Protein AF-A0A0A8WKE6-F1 (afdb_monomer_lite)

Radius of gyration: 23.08 Å; chains: 1; bounding box: 57×28×83 Å

pLDDT: mean 81.23, std 14.82, range [37.31, 93.8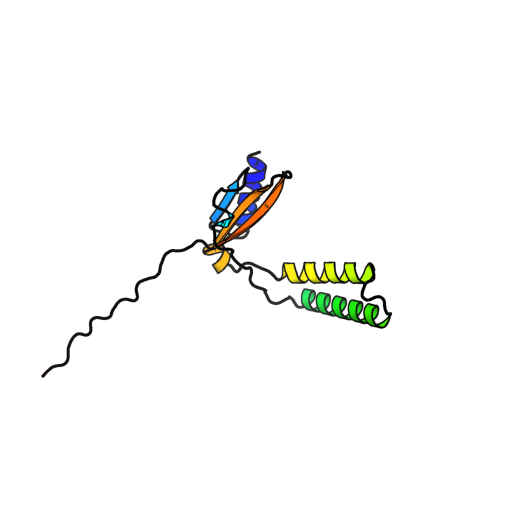1]

Sequence (134 aa):
MSAKLDSIRAAFEAEGWKIVEVAGEAPHDIYSRGYLRPQTREATDEEAAQLAALDAQMEALDAQGNADGEDAAALFAQRNAITASLEAFSEAQKADGGVCAYVGYDGDLVVRHWTVQVARSVKRARMPASMQPV

Secondary structure (DSSP, 8-state):
-HHHHHHHHHHHHHTT-SEEEEESS--TTTTTSEE-PPEEPPPPHHHHHHHHHHHHHHHHHHHTT-TTSHHHHHHHHHHHHHHHHTEE--HHHHHHEEEEEEE-TTSPEEEEEEE-------------------

Foldseek 3Di:
DPVVQVVVQVVLVVVQAPAEAEEQADDPCNVVFAADFFDQADDDPVLVVVLVVLVVVLVVCVVVVNNVPPVVVVSVVVNVVSRVVSRHHDNVLSHQKYKYWYQDPVRDIDIGIGGDPPPDPPPPPPDDPDDDDD

Structure (mmCIF, N/CA/C/O backbone):
data_AF-A0A0A8WKE6-F1
#
_entry.id   AF-A0A0A8WKE6-F1
#
loop_
_atom_site.group_PDB
_atom_site.id
_atom_site.type_symbol
_atom_site.label_atom_id
_atom_site.label_alt_id
_atom_site.label_comp_id
_atom_site.label_asym_id
_atom_site.label_entity_id
_atom_site.label_seq_id
_atom_site.pdbx_PDB_ins_code
_atom_site.Cartn_x
_atom_site.Cartn_y
_atom_site.Cartn_z
_atom_site.occupancy
_atom_site.B_iso_or_equiv
_atom_site.auth_seq_id
_atom_site.auth_comp_id
_atom_site.auth_asym_id
_atom_site.auth_atom_id
_atom_site.pdbx_PDB_model_num
ATOM 1 N N . MET A 1 1 ? 25.145 1.390 -6.304 1.00 56.41 1 MET A N 1
ATOM 2 C CA . MET A 1 1 ? 23.711 1.686 -6.521 1.00 56.41 1 MET A CA 1
ATOM 3 C C . MET A 1 1 ? 22.953 0.572 -7.262 1.00 56.41 1 MET A C 1
ATOM 5 O O . MET A 1 1 ? 21.799 0.383 -6.918 1.00 56.41 1 MET A O 1
ATOM 9 N N . SER A 1 2 ? 23.559 -0.183 -8.201 1.00 64.88 2 SER A N 1
ATOM 10 C CA . SER A 1 2 ? 22.851 -1.199 -9.024 1.00 64.88 2 SER A CA 1
ATOM 11 C C . SER A 1 2 ? 22.127 -2.281 -8.214 1.00 64.88 2 SER A C 1
ATOM 13 O O . SER A 1 2 ? 20.912 -2.371 -8.295 1.00 64.88 2 SER A O 1
ATOM 15 N N . ALA A 1 3 ? 22.827 -2.997 -7.324 1.00 80.00 3 ALA A N 1
ATOM 16 C CA . ALA A 1 3 ? 22.261 -4.157 -6.622 1.00 80.00 3 ALA A CA 1
ATOM 17 C C . ALA A 1 3 ? 20.959 -3.876 -5.843 1.00 80.00 3 ALA A C 1
ATOM 19 O O . ALA A 1 3 ? 20.094 -4.737 -5.761 1.00 80.00 3 ALA A O 1
ATOM 20 N N . LYS A 1 4 ? 20.792 -2.665 -5.289 1.00 82.12 4 LYS A N 1
ATOM 21 C CA . LYS A 1 4 ? 19.556 -2.288 -4.583 1.00 82.12 4 LYS A CA 1
ATOM 22 C C . LYS A 1 4 ? 18.389 -2.098 -5.557 1.00 82.12 4 LYS A C 1
ATOM 24 O O . LYS A 1 4 ? 17.286 -2.544 -5.265 1.00 82.12 4 LYS A O 1
ATOM 29 N N . LEU A 1 5 ? 18.637 -1.457 -6.699 1.00 84.62 5 LEU A N 1
ATOM 30 C CA . LEU A 1 5 ? 17.631 -1.260 -7.747 1.00 84.62 5 LEU A CA 1
ATOM 31 C C . LEU A 1 5 ? 17.279 -2.586 -8.433 1.00 84.62 5 LEU A C 1
ATOM 33 O O . LEU A 1 5 ? 16.109 -2.831 -8.709 1.00 84.62 5 LEU A O 1
ATOM 37 N N . ASP A 1 6 ? 18.266 -3.463 -8.626 1.00 86.38 6 ASP A N 1
ATOM 38 C CA . ASP A 1 6 ? 18.066 -4.824 -9.129 1.00 86.38 6 ASP A CA 1
ATOM 39 C C . ASP A 1 6 ? 17.197 -5.660 -8.174 1.00 86.38 6 ASP A C 1
ATOM 41 O O . ASP A 1 6 ? 16.255 -6.311 -8.619 1.00 86.38 6 ASP A O 1
ATOM 45 N N . SER A 1 7 ? 17.425 -5.583 -6.856 1.00 88.19 7 SER A N 1
ATOM 46 C CA . SER A 1 7 ? 16.553 -6.248 -5.875 1.00 88.19 7 SER A CA 1
ATOM 47 C C . SER A 1 7 ? 15.122 -5.706 -5.889 1.00 88.19 7 SER A C 1
ATOM 49 O O . SER A 1 7 ? 14.177 -6.479 -5.757 1.00 88.19 7 SER A O 1
ATOM 51 N N . ILE A 1 8 ? 14.944 -4.392 -6.061 1.00 88.81 8 ILE A N 1
ATOM 52 C CA . ILE A 1 8 ? 13.611 -3.777 -6.177 1.00 88.81 8 ILE A CA 1
ATOM 53 C C . ILE A 1 8 ? 12.909 -4.268 -7.446 1.00 88.81 8 ILE A C 1
ATOM 55 O O . ILE A 1 8 ? 11.742 -4.650 -7.395 1.00 88.81 8 ILE A O 1
ATOM 59 N N . ARG A 1 9 ? 13.627 -4.305 -8.574 1.00 90.50 9 ARG A N 1
ATOM 60 C CA . ARG A 1 9 ? 13.113 -4.860 -9.830 1.00 90.50 9 ARG A CA 1
ATOM 61 C C . ARG A 1 9 ? 12.661 -6.308 -9.638 1.00 90.50 9 ARG A C 1
ATOM 63 O O . ARG A 1 9 ? 11.521 -6.624 -9.961 1.00 90.50 9 ARG A O 1
ATOM 70 N N . ALA A 1 10 ? 13.520 -7.148 -9.061 1.00 90.31 10 ALA A N 1
ATOM 71 C CA . ALA A 1 10 ? 13.227 -8.558 -8.827 1.00 90.31 10 ALA A CA 1
ATOM 72 C C . ALA A 1 10 ? 12.001 -8.763 -7.920 1.00 90.31 10 ALA A C 1
ATOM 74 O O . ALA A 1 10 ? 11.224 -9.686 -8.149 1.00 90.31 10 ALA A O 1
ATOM 75 N N . ALA A 1 11 ? 11.794 -7.896 -6.923 1.00 89.69 11 ALA A N 1
ATOM 76 C CA . ALA A 1 11 ? 10.615 -7.951 -6.062 1.00 89.69 11 ALA A CA 1
ATOM 77 C C . ALA A 1 11 ? 9.314 -7.709 -6.847 1.00 89.69 11 ALA A C 1
ATOM 79 O O . ALA A 1 11 ? 8.370 -8.481 -6.702 1.00 89.69 11 ALA A O 1
ATOM 80 N N . PHE A 1 12 ? 9.275 -6.695 -7.719 1.00 89.62 12 PHE A N 1
ATOM 81 C CA . PHE A 1 12 ? 8.094 -6.423 -8.547 1.00 89.62 12 PHE A CA 1
ATOM 82 C C . PHE A 1 12 ? 7.858 -7.497 -9.614 1.00 89.62 12 PHE A C 1
ATOM 84 O O . PHE A 1 12 ? 6.715 -7.881 -9.861 1.00 89.62 12 PHE A O 1
ATOM 91 N N . GLU A 1 13 ? 8.921 -8.021 -10.223 1.00 89.38 13 GLU A N 1
ATOM 92 C CA . GLU A 1 13 ? 8.816 -9.134 -11.174 1.00 89.38 13 GLU A CA 1
ATOM 93 C C . GLU A 1 13 ? 8.273 -10.400 -10.486 1.00 89.38 13 GLU A C 1
ATOM 95 O O . GLU A 1 13 ? 7.383 -11.058 -11.025 1.00 89.38 13 GLU A O 1
ATOM 100 N N . ALA A 1 14 ? 8.727 -10.704 -9.263 1.00 89.31 14 ALA A N 1
ATOM 101 C CA . ALA A 1 14 ? 8.211 -11.814 -8.457 1.00 89.31 14 ALA A CA 1
ATOM 102 C C . ALA A 1 14 ? 6.741 -11.623 -8.037 1.00 89.31 14 ALA A C 1
ATOM 104 O O . ALA A 1 14 ? 6.011 -12.599 -7.882 1.00 89.31 14 ALA A O 1
ATOM 105 N N . GLU A 1 15 ? 6.291 -10.376 -7.891 1.00 84.69 15 GLU A N 1
ATOM 106 C CA . GLU A 1 15 ? 4.895 -10.028 -7.610 1.00 84.69 15 GLU A CA 1
ATOM 107 C C . GLU A 1 15 ? 3.970 -10.175 -8.839 1.00 84.69 15 GLU A C 1
ATOM 109 O O . GLU A 1 15 ? 2.745 -10.064 -8.708 1.00 84.69 15 GLU A O 1
ATOM 114 N N . GLY A 1 16 ? 4.549 -10.413 -10.023 1.00 86.25 16 GLY A N 1
ATOM 115 C CA . GLY A 1 16 ? 3.851 -10.656 -11.287 1.00 86.25 16 GLY A CA 1
ATOM 116 C C . GLY A 1 16 ? 3.767 -9.452 -12.230 1.00 86.25 16 GLY A C 1
ATOM 117 O O . GLY A 1 16 ? 3.058 -9.525 -13.235 1.00 86.25 16 GLY A O 1
ATOM 118 N N . TRP A 1 17 ? 4.463 -8.344 -11.944 1.00 89.75 17 TRP A N 1
ATOM 119 C CA . TRP A 1 17 ? 4.483 -7.186 -12.841 1.00 89.75 17 TRP A CA 1
ATOM 120 C C . TRP A 1 17 ? 5.269 -7.483 -14.113 1.00 89.75 17 TRP A C 1
ATOM 122 O O . TRP A 1 17 ? 6.454 -7.812 -14.076 1.00 89.75 17 TRP A O 1
ATOM 132 N N . LYS A 1 18 ? 4.620 -7.311 -15.266 1.00 85.00 18 LYS A N 1
ATOM 133 C CA . LYS A 1 18 ? 5.243 -7.588 -16.566 1.00 85.00 18 LYS A CA 1
ATOM 134 C C . LYS A 1 18 ? 6.183 -6.478 -17.029 1.00 85.00 18 LYS A C 1
ATOM 136 O O . LYS A 1 18 ? 7.155 -6.742 -17.735 1.00 85.00 18 LYS A O 1
ATOM 141 N N . ILE A 1 19 ? 5.870 -5.233 -16.680 1.00 87.62 19 ILE A N 1
ATOM 142 C CA . ILE A 1 19 ? 6.642 -4.055 -17.073 1.00 87.62 19 ILE A CA 1
ATOM 143 C C . ILE A 1 19 ? 7.135 -3.373 -15.804 1.00 87.62 19 ILE A C 1
ATOM 145 O O . ILE A 1 19 ? 6.367 -2.729 -15.092 1.00 87.62 19 ILE A O 1
ATOM 149 N N . VAL A 1 20 ? 8.430 -3.532 -15.534 1.00 89.81 20 VAL A N 1
ATOM 150 C CA . VAL A 1 20 ? 9.099 -2.985 -14.353 1.00 89.81 20 VAL A CA 1
ATOM 151 C C . VAL A 1 20 ? 10.204 -2.030 -14.798 1.00 89.81 20 VAL A C 1
ATOM 153 O O . VAL A 1 20 ? 11.173 -2.424 -15.457 1.00 89.81 20 VAL A O 1
ATOM 156 N N . GLU A 1 21 ? 10.062 -0.762 -14.427 1.00 88.94 21 GLU A N 1
ATOM 157 C CA . GLU A 1 21 ? 11.063 0.285 -14.615 1.00 88.94 21 GLU A CA 1
ATOM 158 C C . GLU A 1 21 ? 11.615 0.692 -13.252 1.00 88.94 21 GLU A C 1
ATOM 160 O O . GLU A 1 21 ? 10.870 1.123 -12.378 1.00 88.94 21 GLU A O 1
ATOM 165 N N . VAL A 1 22 ? 12.927 0.566 -13.059 1.00 89.31 22 VAL A N 1
ATOM 166 C CA . VAL A 1 22 ? 13.592 1.034 -11.840 1.00 89.31 22 VAL A CA 1
ATOM 167 C C . VAL A 1 22 ? 14.705 1.990 -12.235 1.00 89.31 22 VAL A C 1
ATOM 169 O O . VAL A 1 22 ? 15.564 1.623 -13.037 1.00 89.31 22 VAL A O 1
ATOM 172 N N . ALA A 1 23 ? 14.677 3.208 -11.702 1.00 86.69 23 ALA A N 1
ATOM 173 C CA . ALA A 1 23 ? 15.594 4.276 -12.083 1.00 86.69 23 ALA A CA 1
ATOM 174 C C . ALA A 1 23 ? 16.201 4.984 -10.865 1.00 86.69 23 ALA A C 1
ATOM 176 O O . ALA A 1 23 ? 15.637 5.007 -9.774 1.00 86.69 23 ALA A O 1
ATOM 177 N N . GLY A 1 24 ? 17.380 5.578 -11.055 1.00 86.94 24 GLY A N 1
ATOM 178 C CA . GLY A 1 24 ? 18.013 6.420 -10.036 1.00 86.94 24 GLY A CA 1
ATOM 179 C C . GLY A 1 24 ? 17.378 7.807 -9.901 1.00 86.94 24 GLY A C 1
ATOM 180 O O . GLY A 1 24 ? 17.676 8.507 -8.945 1.00 86.94 24 GLY A O 1
ATOM 181 N N . GLU A 1 25 ? 16.516 8.196 -10.837 1.00 86.44 25 GLU A N 1
ATOM 182 C CA . GLU A 1 25 ? 15.843 9.494 -10.890 1.00 86.44 25 GLU A CA 1
ATOM 183 C C . GLU A 1 25 ? 14.441 9.346 -11.493 1.00 86.44 25 GLU A C 1
ATOM 185 O O . GLU A 1 25 ? 14.122 8.326 -12.113 1.00 86.44 25 GLU A O 1
ATOM 190 N N . ALA A 1 26 ? 13.598 10.361 -11.306 1.00 85.38 26 ALA A N 1
ATOM 191 C CA . ALA A 1 26 ? 12.238 10.368 -11.830 1.00 85.38 26 ALA A CA 1
ATOM 192 C C . ALA A 1 26 ? 12.229 10.416 -13.374 1.00 85.38 26 ALA A C 1
ATOM 194 O O . ALA A 1 26 ? 12.815 11.335 -13.951 1.00 85.38 26 ALA A O 1
ATOM 195 N N . PRO A 1 27 ? 11.516 9.504 -14.062 1.00 84.31 27 PRO A N 1
ATOM 196 C CA . PRO A 1 27 ? 11.326 9.588 -15.506 1.00 84.31 27 PRO A CA 1
ATOM 197 C C . PRO A 1 27 ? 10.645 10.897 -15.913 1.00 84.31 27 PRO A C 1
ATOM 199 O O . PRO A 1 27 ? 9.689 11.340 -15.273 1.00 84.31 27 PRO A O 1
ATOM 202 N N . HIS A 1 28 ? 11.086 11.488 -17.023 1.00 83.88 28 HIS A N 1
ATOM 203 C CA . HIS A 1 28 ? 10.573 12.780 -17.490 1.00 83.88 28 HIS A CA 1
ATOM 204 C C . HIS A 1 28 ? 9.070 12.753 -17.822 1.00 83.88 28 HIS A C 1
ATOM 206 O O . HIS A 1 28 ? 8.363 13.741 -17.647 1.00 83.88 28 HIS A O 1
ATOM 212 N N . ASP A 1 29 ? 8.562 11.608 -18.274 1.00 84.56 29 ASP A N 1
ATOM 213 C CA . ASP A 1 29 ? 7.176 11.423 -18.695 1.00 84.56 29 ASP A CA 1
ATOM 214 C C . ASP A 1 29 ? 6.256 10.904 -17.577 1.00 84.56 29 ASP A C 1
ATOM 216 O O . ASP A 1 29 ? 5.077 10.647 -17.819 1.00 84.56 29 ASP A O 1
ATOM 220 N N . ILE A 1 30 ? 6.746 10.784 -16.338 1.00 81.44 30 ILE A N 1
ATOM 221 C CA . ILE A 1 30 ? 6.035 10.099 -15.249 1.00 81.44 30 ILE A CA 1
ATOM 222 C C . ILE A 1 30 ? 4.637 10.657 -14.940 1.00 81.44 30 ILE A C 1
ATOM 224 O O . ILE A 1 30 ? 3.745 9.907 -14.548 1.00 81.44 30 ILE A O 1
ATOM 228 N N . TYR A 1 31 ? 4.423 11.962 -15.120 1.00 79.88 31 TYR A N 1
ATOM 229 C CA . TYR A 1 31 ? 3.123 12.610 -14.899 1.00 79.88 31 TYR A CA 1
ATOM 230 C C . TYR A 1 31 ? 2.195 12.556 -16.119 1.00 79.88 31 TYR A C 1
ATOM 232 O O . TYR A 1 31 ? 1.014 12.868 -15.999 1.00 79.88 31 TYR A O 1
ATOM 240 N N . SER A 1 32 ? 2.719 12.165 -17.281 1.00 82.31 32 SER A N 1
ATOM 241 C CA . SER A 1 32 ? 1.946 12.011 -18.519 1.00 82.31 32 SER A CA 1
ATOM 242 C C . SER A 1 32 ? 1.390 10.595 -18.688 1.00 82.31 32 SER A C 1
ATOM 244 O O . SER A 1 32 ? 0.501 10.370 -19.509 1.00 82.31 32 SER A O 1
ATOM 246 N N . ARG A 1 33 ? 1.899 9.627 -17.918 1.00 82.75 33 ARG A N 1
ATOM 247 C CA . ARG A 1 33 ? 1.394 8.251 -17.916 1.00 82.75 33 ARG A CA 1
ATOM 248 C C . ARG A 1 33 ? 0.055 8.180 -17.176 1.00 82.75 33 ARG A C 1
ATOM 250 O O . ARG A 1 33 ? -0.128 8.810 -16.137 1.00 82.75 33 ARG A O 1
ATOM 257 N N . GLY A 1 34 ? -0.887 7.391 -17.697 1.00 81.19 34 GLY A N 1
ATOM 258 C CA . GLY A 1 34 ? -2.166 7.158 -17.020 1.00 81.19 34 GLY A CA 1
ATOM 259 C C . GLY A 1 34 ? -1.959 6.413 -15.701 1.00 81.19 34 GLY A C 1
ATOM 260 O O . GLY A 1 34 ? -1.170 5.476 -15.653 1.00 81.19 34 GLY A O 1
ATOM 261 N N . TYR A 1 35 ? -2.646 6.817 -14.630 1.00 82.69 35 TYR A N 1
ATOM 262 C CA . TYR A 1 35 ? -2.537 6.156 -13.326 1.00 82.69 35 TYR A CA 1
ATOM 263 C C . TYR A 1 35 ? -3.363 4.867 -13.298 1.00 82.69 35 TYR A C 1
ATOM 265 O O . TYR A 1 35 ? -4.562 4.889 -13.588 1.00 82.69 35 TYR A O 1
ATOM 273 N N . LEU A 1 36 ? -2.741 3.756 -12.906 1.00 85.44 36 LEU A N 1
ATOM 274 C CA . LEU A 1 36 ? -3.447 2.497 -12.695 1.00 85.44 36 LEU A CA 1
ATOM 275 C C . LEU A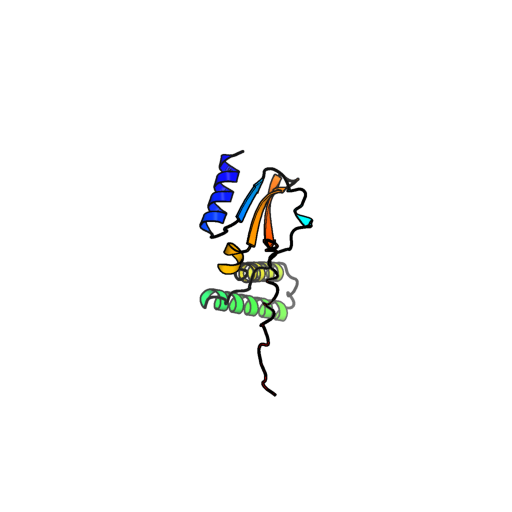 1 36 ? -3.988 2.460 -11.264 1.00 85.44 36 LEU A C 1
ATOM 277 O O . LEU A 1 36 ? -3.217 2.462 -10.308 1.00 85.44 36 LEU A O 1
ATOM 281 N N . ARG A 1 37 ? -5.316 2.447 -11.114 1.00 84.25 37 ARG A N 1
ATOM 282 C CA . ARG A 1 37 ? -5.968 2.344 -9.800 1.00 84.25 37 ARG A CA 1
ATOM 283 C C . ARG A 1 37 ? -5.945 0.889 -9.315 1.00 84.25 37 ARG A C 1
ATOM 285 O O . ARG A 1 37 ? -6.298 0.014 -10.111 1.00 84.25 37 ARG A O 1
ATOM 292 N N . PRO A 1 38 ? -5.552 0.620 -8.061 1.00 85.44 38 PRO A N 1
ATOM 293 C CA . PRO A 1 38 ? -5.715 -0.708 -7.483 1.00 85.44 38 PRO A CA 1
ATOM 294 C C . PRO A 1 38 ? -7.204 -1.058 -7.379 1.00 85.44 38 PRO A C 1
ATOM 296 O O . PRO A 1 38 ? -8.071 -0.181 -7.429 1.00 85.44 38 PRO A O 1
ATOM 299 N N . GLN A 1 39 ? -7.500 -2.349 -7.283 1.00 85.44 39 GLN A N 1
ATOM 300 C CA . GLN A 1 39 ? -8.843 -2.841 -7.002 1.00 85.44 39 GLN A CA 1
ATOM 301 C C . GLN A 1 39 ? -8.920 -3.241 -5.534 1.00 85.44 39 GLN A C 1
ATOM 303 O O . GLN A 1 39 ? -7.982 -3.815 -4.986 1.00 85.44 39 GLN A O 1
ATOM 308 N N . THR A 1 40 ? -10.043 -2.952 -4.890 1.00 85.56 40 THR A N 1
ATOM 309 C CA . THR A 1 40 ? -10.291 -3.435 -3.533 1.00 85.56 40 THR A CA 1
ATOM 310 C C . THR A 1 40 ? -10.687 -4.906 -3.611 1.00 85.56 40 THR A C 1
ATOM 312 O O . THR A 1 40 ? -11.698 -5.238 -4.232 1.00 85.56 40 THR A O 1
ATOM 315 N N . ARG A 1 41 ? -9.884 -5.793 -3.015 1.00 85.88 41 ARG A N 1
ATOM 316 C CA . ARG A 1 41 ? -10.268 -7.197 -2.823 1.00 85.88 41 ARG A CA 1
ATOM 317 C C . ARG A 1 41 ? -11.210 -7.337 -1.631 1.00 85.88 41 ARG A C 1
ATOM 319 O O . ARG A 1 41 ? -11.274 -6.464 -0.767 1.00 85.88 41 ARG A O 1
ATOM 326 N N . GLU A 1 42 ? -11.895 -8.470 -1.565 1.00 84.38 42 GLU A N 1
ATOM 327 C CA . GLU A 1 42 ? -12.633 -8.847 -0.364 1.00 84.38 42 GLU A CA 1
ATOM 328 C C . GLU A 1 42 ? -11.652 -9.104 0.794 1.00 84.38 42 GLU A C 1
ATOM 330 O O . GLU A 1 42 ? -10.558 -9.657 0.600 1.00 84.38 42 GLU A O 1
ATOM 335 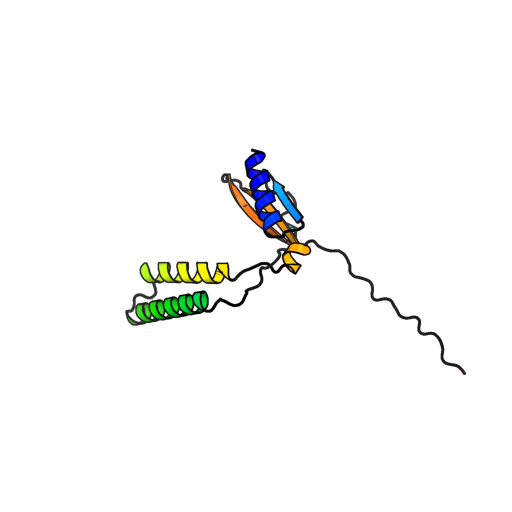N N . ALA A 1 43 ? -12.023 -8.638 1.986 1.00 83.69 43 ALA A N 1
ATOM 336 C CA . ALA A 1 43 ? -11.289 -8.922 3.211 1.00 83.69 43 ALA A CA 1
ATOM 337 C C . ALA A 1 43 ? -11.410 -10.412 3.544 1.00 83.69 43 ALA A C 1
ATOM 339 O O . ALA A 1 43 ? -12.464 -11.011 3.331 1.00 83.69 43 ALA A O 1
ATOM 340 N N . THR A 1 44 ? -10.349 -11.016 4.077 1.00 88.50 44 THR A N 1
ATOM 341 C CA . THR A 1 44 ? -10.465 -12.362 4.652 1.00 88.50 44 THR A CA 1
ATOM 342 C C . THR A 1 44 ? -11.335 -12.325 5.909 1.00 88.50 44 THR A C 1
ATOM 344 O O . THR A 1 44 ? -11.525 -11.261 6.497 1.00 88.50 44 THR A O 1
ATOM 347 N N . ASP A 1 45 ? -11.832 -13.477 6.370 1.00 89.38 45 ASP A N 1
ATOM 348 C CA . ASP A 1 45 ? -12.602 -13.553 7.622 1.00 89.38 45 ASP A CA 1
ATOM 349 C C . ASP A 1 45 ? -11.843 -12.934 8.812 1.00 89.38 45 ASP A C 1
ATOM 351 O O . ASP A 1 45 ? -12.428 -12.253 9.654 1.00 89.38 45 ASP A O 1
ATOM 355 N N . GLU A 1 46 ? -10.520 -13.124 8.856 1.00 87.94 46 GLU A N 1
ATOM 356 C CA . GLU A 1 46 ? -9.643 -12.553 9.882 1.00 87.94 46 GLU A CA 1
ATOM 357 C C . GLU A 1 46 ? -9.550 -11.025 9.776 1.00 87.94 46 GLU A C 1
ATOM 359 O O . GLU A 1 46 ? -9.700 -10.326 10.777 1.00 87.94 46 GLU A O 1
ATOM 364 N N . GLU A 1 47 ? -9.344 -10.487 8.572 1.00 89.38 47 GLU A N 1
ATOM 365 C CA . GLU A 1 47 ? -9.267 -9.039 8.339 1.00 89.38 47 GLU A CA 1
ATOM 366 C C . GLU A 1 47 ? -10.620 -8.356 8.559 1.00 89.38 47 GLU A C 1
ATOM 368 O O . GLU A 1 47 ? -10.683 -7.271 9.135 1.00 89.38 47 GLU A O 1
ATOM 373 N N . ALA A 1 48 ? -11.715 -9.003 8.158 1.00 89.69 48 ALA A N 1
ATOM 374 C CA . ALA A 1 48 ? -13.070 -8.528 8.399 1.00 89.69 48 ALA A CA 1
ATOM 375 C C . ALA A 1 48 ? -13.383 -8.484 9.903 1.00 89.69 48 ALA A C 1
ATOM 377 O O . ALA A 1 48 ? -13.934 -7.494 10.387 1.00 89.69 48 ALA A O 1
ATOM 378 N N . ALA A 1 49 ? -12.978 -9.510 10.660 1.00 92.06 49 ALA A N 1
ATOM 379 C CA . ALA A 1 49 ? -13.107 -9.521 12.115 1.00 92.06 49 ALA A CA 1
ATOM 380 C C . ALA A 1 49 ? -12.269 -8.414 12.777 1.00 92.06 49 ALA A C 1
ATOM 382 O O . ALA A 1 49 ? -12.740 -7.764 13.711 1.00 92.06 49 ALA A O 1
ATOM 383 N N . GLN A 1 50 ? -11.054 -8.160 12.280 1.00 91.88 50 GLN A N 1
ATOM 384 C CA . GLN A 1 50 ? -10.210 -7.063 12.759 1.00 91.88 50 GLN A CA 1
ATOM 385 C C . GLN A 1 50 ? -10.827 -5.692 12.474 1.00 91.88 50 GLN A C 1
ATOM 387 O O . GLN A 1 50 ? -10.880 -4.857 13.375 1.00 91.88 50 GLN A O 1
ATOM 392 N N . LEU A 1 51 ? -11.334 -5.462 11.260 1.00 92.12 51 LEU A N 1
ATOM 393 C CA . LEU A 1 51 ? -12.022 -4.219 10.903 1.00 92.12 51 LEU A CA 1
ATOM 394 C C . LEU A 1 51 ? -13.255 -3.992 11.783 1.00 92.12 51 LEU A C 1
ATOM 396 O O . LEU A 1 51 ? -13.408 -2.907 12.335 1.00 92.12 51 LEU A O 1
ATOM 400 N N . ALA A 1 52 ? -14.073 -5.026 11.997 1.00 93.25 52 ALA A N 1
ATOM 401 C CA . ALA A 1 52 ? -15.235 -4.943 12.878 1.00 93.25 52 ALA A CA 1
ATOM 402 C C . ALA A 1 52 ? -14.846 -4.635 14.337 1.00 93.25 52 ALA A C 1
ATOM 404 O O . ALA A 1 52 ? -15.508 -3.842 15.006 1.00 93.25 52 ALA A O 1
ATOM 405 N N . ALA A 1 53 ? -13.755 -5.226 14.835 1.00 93.00 53 ALA A N 1
ATOM 406 C CA . ALA A 1 53 ? -13.243 -4.942 16.173 1.00 93.00 53 ALA A CA 1
ATOM 407 C C . ALA A 1 53 ? -12.696 -3.510 16.303 1.00 93.00 53 ALA A C 1
ATOM 409 O O . ALA A 1 53 ? -12.840 -2.893 17.360 1.00 93.00 53 ALA A O 1
ATOM 410 N N . LEU A 1 54 ? -12.063 -2.972 15.257 1.00 93.12 54 LEU A N 1
ATOM 411 C CA . LEU A 1 54 ? -11.613 -1.578 15.219 1.00 93.12 54 LEU A CA 1
ATOM 412 C C . LEU A 1 54 ? -12.805 -0.618 15.198 1.00 93.12 54 LEU A C 1
ATOM 414 O O . LEU A 1 54 ? -12.839 0.305 16.007 1.00 93.12 54 LEU A O 1
ATOM 418 N N . ASP A 1 55 ? -13.806 -0.878 14.354 1.00 92.94 55 ASP A N 1
ATOM 419 C CA . ASP A 1 55 ? -15.027 -0.068 14.278 1.00 92.94 55 ASP A CA 1
ATOM 420 C C . ASP A 1 55 ? -15.755 -0.027 15.638 1.00 92.94 55 ASP A C 1
ATOM 422 O O . ASP A 1 55 ? -16.126 1.050 16.105 1.00 92.94 55 ASP A O 1
ATOM 426 N N . ALA A 1 56 ? -15.864 -1.165 16.336 1.00 93.81 56 ALA A N 1
ATOM 427 C CA . ALA A 1 56 ? -16.465 -1.226 17.672 1.00 93.81 56 ALA A CA 1
ATOM 428 C C . ALA A 1 56 ? -15.670 -0.438 18.734 1.00 93.81 56 ALA A C 1
ATOM 430 O O . ALA A 1 56 ? -16.255 0.207 19.605 1.00 93.81 56 ALA A O 1
ATOM 431 N N . GLN A 1 57 ? -14.334 -0.468 18.675 1.00 92.06 57 GLN A N 1
ATOM 432 C CA . GLN A 1 57 ? -13.489 0.322 19.580 1.00 92.06 57 GLN A CA 1
ATOM 433 C C . GLN A 1 57 ? -13.626 1.825 19.321 1.00 92.06 57 GLN A C 1
ATOM 435 O O . GLN A 1 57 ? -13.650 2.614 20.264 1.00 92.06 57 GLN A O 1
ATOM 440 N N . MET A 1 58 ? -13.747 2.221 18.055 1.00 90.44 58 MET A N 1
ATOM 441 C CA . MET A 1 58 ? -13.931 3.617 17.665 1.00 90.44 58 MET A CA 1
ATOM 442 C C . MET A 1 58 ? -15.304 4.146 18.096 1.00 90.44 58 MET A C 1
ATOM 444 O O . MET A 1 58 ? -15.377 5.235 18.657 1.00 90.44 58 MET A O 1
ATOM 448 N N . GLU A 1 59 ? -16.371 3.359 17.932 1.00 91.81 59 GLU A N 1
ATOM 449 C CA . GLU A 1 59 ? -17.707 3.699 18.447 1.00 91.81 59 GLU A CA 1
ATOM 450 C C . GLU A 1 59 ? -17.703 3.836 19.979 1.00 91.81 59 GLU A C 1
ATOM 452 O O . GLU A 1 59 ? -18.294 4.763 20.532 1.00 91.81 59 GLU A O 1
ATOM 457 N N . ALA A 1 60 ? -16.973 2.965 20.683 1.00 92.06 60 ALA A N 1
ATOM 458 C CA . ALA A 1 60 ? -16.823 3.070 22.131 1.00 92.06 60 ALA A CA 1
ATOM 459 C C . ALA A 1 60 ? -16.074 4.345 22.564 1.00 92.06 60 ALA A C 1
ATOM 461 O O . ALA A 1 60 ? -16.406 4.907 23.610 1.00 92.06 60 ALA A O 1
ATOM 462 N N . LEU A 1 61 ? -15.075 4.804 21.799 1.00 90.50 61 LEU A N 1
ATOM 463 C CA . LEU A 1 61 ? -14.383 6.074 22.057 1.00 90.50 61 LEU A CA 1
ATOM 464 C C . LEU A 1 61 ? -15.274 7.284 21.767 1.00 90.50 61 LEU A C 1
ATOM 466 O O . LEU A 1 61 ? -15.265 8.242 22.543 1.00 90.50 61 LEU A O 1
ATOM 470 N N . ASP A 1 62 ? -16.069 7.226 20.700 1.00 90.50 62 ASP A N 1
ATOM 471 C CA . ASP A 1 62 ? -17.043 8.265 20.366 1.00 90.50 62 ASP A CA 1
ATOM 472 C C . ASP A 1 62 ? -18.095 8.417 21.476 1.00 90.50 62 ASP A C 1
ATOM 474 O O . ASP A 1 62 ? -18.306 9.517 21.989 1.00 90.50 62 ASP A O 1
ATOM 478 N N . ALA A 1 63 ? -18.633 7.299 21.978 1.00 90.56 63 ALA A N 1
ATOM 479 C CA . ALA A 1 63 ? -19.569 7.285 23.104 1.00 90.56 63 ALA A CA 1
ATOM 480 C C . ALA A 1 63 ? -18.975 7.853 24.410 1.00 90.56 63 ALA A C 1
ATOM 482 O O . ALA A 1 63 ? -19.710 8.342 25.270 1.00 90.56 63 ALA A O 1
ATOM 483 N N . GLN A 1 64 ? -17.649 7.808 24.565 1.00 90.12 64 GLN A N 1
ATOM 484 C CA . GLN A 1 64 ? -16.920 8.405 25.689 1.00 90.12 64 GLN A CA 1
ATOM 485 C C . GLN A 1 64 ? -16.578 9.890 25.465 1.00 90.12 64 GLN A C 1
ATOM 487 O O . GLN A 1 64 ? -15.981 10.516 26.341 1.00 90.12 64 GLN A O 1
ATOM 492 N N . GLY A 1 65 ? -16.954 10.468 24.318 1.00 87.00 65 GLY A N 1
ATOM 493 C CA . GLY A 1 65 ? -16.640 11.846 23.943 1.00 87.00 65 GLY A CA 1
ATOM 494 C C . GLY A 1 65 ? -15.176 12.059 23.547 1.00 87.00 65 GLY A C 1
ATOM 495 O O . GLY A 1 65 ? -14.692 13.185 23.611 1.00 87.00 65 GLY A O 1
ATOM 496 N N . ASN A 1 66 ? -14.466 10.992 23.166 1.00 85.50 66 ASN A N 1
ATOM 497 C CA . ASN A 1 66 ? -13.043 11.009 22.818 1.00 85.50 66 ASN A CA 1
ATOM 498 C C . ASN A 1 66 ? -12.797 10.631 21.342 1.00 85.50 66 ASN A C 1
ATOM 500 O O . ASN A 1 66 ? -11.785 10.017 21.008 1.00 85.50 66 ASN A O 1
ATOM 504 N N . ALA A 1 67 ? -13.735 10.983 20.457 1.00 78.62 67 ALA A N 1
ATOM 505 C CA . ALA A 1 67 ? -13.691 10.668 19.025 1.00 78.62 67 ALA A CA 1
ATOM 506 C C . ALA A 1 67 ? -12.488 11.286 18.287 1.00 78.62 67 ALA A C 1
ATOM 508 O O . ALA A 1 67 ? -12.025 10.740 17.289 1.00 78.62 67 ALA A O 1
ATOM 509 N N . ASP A 1 68 ? -11.964 12.401 18.801 1.00 83.38 68 ASP A N 1
ATOM 510 C CA . ASP A 1 68 ? -10.819 13.133 18.243 1.00 83.38 68 ASP A CA 1
ATOM 511 C C . ASP A 1 68 ? -9.532 12.951 19.073 1.00 83.38 68 ASP A C 1
ATOM 513 O O . ASP A 1 68 ? -8.550 13.673 18.889 1.00 83.38 68 ASP A O 1
ATOM 517 N N . GLY A 1 69 ? -9.535 12.011 20.024 1.00 85.38 69 GLY A N 1
ATOM 518 C CA . GLY A 1 69 ? -8.379 11.707 20.862 1.00 85.38 69 GLY A CA 1
ATOM 519 C C . GLY A 1 69 ? -7.241 11.025 20.104 1.00 85.38 69 GLY A C 1
ATOM 520 O O . GLY A 1 69 ? -7.424 10.460 19.025 1.00 85.38 69 GLY A O 1
ATOM 521 N N . GLU A 1 70 ? -6.054 11.009 20.713 1.00 86.44 70 GLU A N 1
ATOM 522 C CA . GLU A 1 70 ? -4.881 10.310 20.167 1.00 86.44 70 GLU A CA 1
ATOM 523 C C . GLU A 1 70 ? -5.152 8.806 19.963 1.00 86.44 70 GLU A C 1
ATOM 525 O O . GLU A 1 70 ? -4.765 8.237 18.941 1.00 86.44 70 GLU A O 1
ATOM 530 N N . ASP A 1 71 ? -5.919 8.189 20.868 1.00 86.00 71 ASP A N 1
ATOM 531 C CA . ASP A 1 71 ? -6.370 6.799 20.748 1.00 86.00 71 ASP A CA 1
ATOM 532 C C . ASP A 1 71 ? -7.267 6.578 19.519 1.00 86.00 71 ASP A C 1
ATOM 534 O O . ASP A 1 71 ? -7.108 5.594 18.793 1.00 86.00 71 ASP A O 1
ATOM 538 N N . ALA A 1 72 ? -8.179 7.514 19.234 1.00 87.25 72 ALA A N 1
ATOM 539 C CA . ALA A 1 72 ? -9.049 7.431 18.066 1.00 87.25 72 ALA A CA 1
ATOM 540 C C . ALA A 1 72 ? -8.238 7.589 16.774 1.00 87.25 72 ALA A C 1
ATOM 542 O O . ALA A 1 72 ? -8.384 6.785 15.851 1.00 87.25 72 ALA A O 1
ATOM 543 N N . ALA A 1 73 ? -7.314 8.554 16.728 1.00 89.00 73 ALA A N 1
ATOM 544 C CA . ALA A 1 73 ? -6.409 8.740 15.596 1.00 89.00 73 ALA A CA 1
ATOM 545 C C . ALA A 1 73 ? -5.569 7.479 15.313 1.00 89.00 73 ALA A C 1
ATOM 547 O O . ALA A 1 73 ? -5.413 7.085 14.152 1.00 89.00 73 ALA A O 1
ATOM 548 N N . ALA A 1 74 ? -5.081 6.803 16.358 1.00 90.19 74 ALA A N 1
ATOM 549 C CA . ALA A 1 74 ? -4.341 5.551 16.227 1.00 90.19 74 ALA A CA 1
ATOM 550 C C . ALA A 1 74 ? -5.206 4.401 15.678 1.00 90.19 74 ALA A C 1
ATOM 552 O O . ALA A 1 74 ? -4.729 3.612 14.855 1.00 90.19 74 ALA A O 1
ATOM 553 N N . LEU A 1 75 ? -6.476 4.302 16.084 1.00 90.81 75 LEU A N 1
ATOM 554 C CA . LEU A 1 75 ? -7.414 3.308 15.548 1.00 90.81 75 LEU A CA 1
ATOM 555 C C . LEU A 1 75 ? -7.779 3.594 14.086 1.00 90.81 75 LEU A C 1
ATOM 557 O O . LEU A 1 75 ? -7.748 2.678 13.262 1.00 90.81 75 LEU A O 1
ATOM 561 N N . PHE A 1 76 ? -8.031 4.858 13.728 1.00 90.00 76 PHE A N 1
ATOM 562 C CA . PHE A 1 76 ? -8.247 5.266 12.336 1.00 90.00 76 PHE A CA 1
ATOM 563 C C . PHE A 1 76 ? -7.038 4.931 11.454 1.00 90.00 76 PHE A C 1
ATOM 565 O O . PHE A 1 76 ? -7.208 4.434 10.339 1.00 90.00 76 PHE A O 1
ATOM 572 N N . ALA A 1 77 ? -5.817 5.154 11.947 1.00 91.12 77 ALA A N 1
ATOM 573 C CA . ALA A 1 77 ? -4.598 4.800 11.226 1.00 91.12 77 ALA A CA 1
ATOM 574 C C . ALA A 1 77 ? -4.488 3.283 10.990 1.00 91.12 77 ALA A C 1
ATOM 576 O O . ALA A 1 77 ? -4.188 2.862 9.873 1.00 91.12 77 ALA A O 1
ATOM 577 N N . GLN A 1 78 ? -4.788 2.461 12.002 1.00 90.75 78 GLN A N 1
ATOM 578 C CA . GLN A 1 78 ? -4.798 0.998 11.872 1.00 90.75 78 GLN A CA 1
ATOM 579 C C . GLN A 1 78 ? -5.864 0.513 10.884 1.00 90.75 78 GLN A C 1
ATOM 581 O O . GLN A 1 78 ? -5.574 -0.295 10.002 1.00 90.75 78 GLN A O 1
ATOM 586 N N . ARG A 1 79 ? -7.082 1.055 10.975 1.00 91.31 79 ARG A N 1
ATOM 587 C CA . ARG A 1 79 ? -8.178 0.747 10.050 1.00 91.31 79 ARG A CA 1
ATOM 588 C C . ARG A 1 79 ? -7.822 1.111 8.610 1.00 91.31 79 ARG A C 1
ATOM 590 O O . ARG A 1 79 ? -8.065 0.322 7.697 1.00 91.31 79 ARG A O 1
ATOM 597 N N . ASN A 1 80 ? -7.214 2.279 8.405 1.00 90.19 80 ASN A N 1
A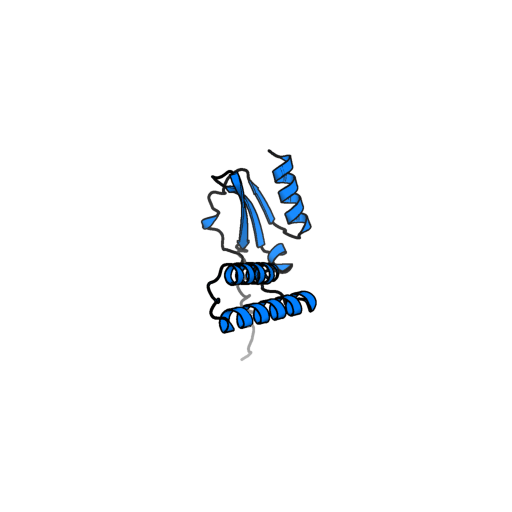TOM 598 C CA . ASN A 1 80 ? -6.736 2.705 7.092 1.00 90.19 80 ASN A CA 1
ATOM 599 C C . ASN A 1 80 ? -5.615 1.802 6.576 1.00 90.19 80 ASN A C 1
ATOM 601 O O . ASN A 1 80 ? -5.610 1.492 5.391 1.00 90.19 80 ASN A O 1
ATOM 605 N N . ALA A 1 81 ? -4.705 1.342 7.437 1.00 88.12 81 ALA A N 1
ATOM 606 C CA . ALA A 1 81 ? -3.645 0.420 7.037 1.00 88.12 81 ALA A CA 1
ATOM 607 C C . ALA A 1 81 ? -4.204 -0.925 6.542 1.00 88.12 81 ALA A C 1
ATOM 609 O O . ALA A 1 81 ? -3.761 -1.418 5.508 1.00 88.12 81 ALA A O 1
ATOM 610 N N . ILE A 1 82 ? -5.208 -1.483 7.231 1.00 88.62 82 ILE A N 1
ATOM 611 C CA . ILE A 1 82 ? -5.886 -2.711 6.786 1.00 88.62 82 ILE A CA 1
ATOM 612 C C . ILE A 1 82 ? -6.668 -2.443 5.500 1.00 88.62 82 ILE A C 1
ATOM 614 O O . ILE A 1 82 ? -6.537 -3.177 4.534 1.00 88.62 82 ILE A O 1
ATOM 618 N N . THR A 1 83 ? -7.430 -1.353 5.426 1.00 86.94 83 THR A N 1
ATOM 619 C CA . THR A 1 83 ? -8.204 -1.034 4.213 1.00 86.94 83 THR A CA 1
ATOM 620 C C . THR A 1 83 ? -7.293 -0.823 2.998 1.00 86.94 83 THR A C 1
ATOM 622 O O . THR A 1 83 ? -7.605 -1.294 1.908 1.00 86.94 83 THR A O 1
ATOM 625 N N . ALA A 1 84 ? -6.135 -0.187 3.186 1.00 84.75 84 ALA A N 1
ATOM 626 C CA . ALA A 1 84 ? -5.122 -0.027 2.149 1.00 84.75 84 ALA A CA 1
ATOM 627 C C . ALA A 1 84 ? -4.459 -1.362 1.763 1.00 84.75 84 ALA A C 1
ATOM 629 O O . ALA A 1 84 ? -4.096 -1.542 0.606 1.00 84.75 84 ALA A O 1
ATOM 630 N N . SER A 1 85 ? -4.329 -2.331 2.679 1.00 82.75 85 SER A N 1
ATOM 631 C CA . SER A 1 85 ? -3.828 -3.674 2.335 1.00 82.75 85 SER A CA 1
ATOM 632 C C . SER A 1 85 ? -4.842 -4.508 1.537 1.00 82.75 85 SER A C 1
ATOM 634 O O . SER A 1 85 ? -4.462 -5.477 0.869 1.00 82.75 85 SER A O 1
ATOM 636 N N . LEU A 1 86 ? -6.124 -4.124 1.561 1.00 86.31 86 LEU A N 1
ATOM 637 C CA . LEU A 1 86 ? -7.149 -4.661 0.663 1.00 86.31 86 LEU A CA 1
ATOM 638 C C . LEU A 1 86 ? -7.050 -4.064 -0.747 1.00 86.31 86 LEU A C 1
ATOM 640 O O . LEU A 1 86 ? -7.628 -4.613 -1.684 1.00 86.31 86 LEU A O 1
ATOM 644 N N . GLU A 1 87 ? -6.341 -2.952 -0.936 1.00 86.50 87 GLU A N 1
ATOM 645 C CA . GLU A 1 87 ? -6.071 -2.423 -2.268 1.00 86.50 87 GLU A CA 1
ATOM 646 C C . GLU A 1 87 ? -4.964 -3.251 -2.925 1.00 86.50 87 GLU A C 1
ATOM 648 O O . GLU A 1 87 ? -3.783 -3.144 -2.600 1.00 86.50 87 GLU A O 1
ATOM 653 N N . ALA A 1 88 ? -5.349 -4.087 -3.883 1.00 84.06 88 ALA A N 1
ATOM 654 C CA . ALA A 1 88 ? -4.439 -4.959 -4.604 1.00 84.06 88 ALA A CA 1
ATOM 655 C C . ALA A 1 88 ? -4.583 -4.772 -6.116 1.00 84.06 88 ALA A C 1
ATOM 657 O O . ALA A 1 88 ? -5.660 -4.501 -6.652 1.00 84.06 88 ALA A O 1
ATOM 658 N N . PHE A 1 89 ? -3.481 -4.947 -6.840 1.00 85.00 89 PHE A N 1
ATOM 659 C CA . PHE A 1 89 ? -3.534 -5.044 -8.294 1.00 85.00 89 PHE A CA 1
ATOM 660 C C . PHE A 1 89 ? -3.854 -6.482 -8.687 1.00 85.00 89 PHE A C 1
ATOM 662 O O . PHE A 1 89 ? -3.138 -7.412 -8.309 1.00 85.00 89 PHE A O 1
ATOM 669 N N . SER A 1 90 ? -4.924 -6.661 -9.460 1.00 84.50 90 SER A N 1
ATOM 670 C CA . SER A 1 90 ? -5.261 -7.964 -10.042 1.00 84.50 90 SER A CA 1
ATOM 671 C C . SER A 1 90 ? -4.160 -8.455 -10.990 1.00 84.50 90 SER A C 1
ATOM 673 O O . SER A 1 90 ? -3.403 -7.659 -11.548 1.00 84.50 90 SER A O 1
ATOM 675 N N . GLU A 1 91 ? -4.096 -9.764 -11.239 1.00 84.75 91 GLU A N 1
ATOM 676 C CA . GLU A 1 91 ? -3.119 -10.343 -12.175 1.00 84.75 91 GLU A CA 1
ATOM 677 C C . GLU A 1 91 ? -3.220 -9.724 -13.579 1.00 84.75 91 GLU A C 1
ATOM 679 O O . GLU A 1 91 ? -2.203 -9.432 -14.203 1.00 84.75 91 GLU A O 1
ATOM 684 N N . ALA A 1 92 ? -4.439 -9.428 -14.048 1.00 82.50 92 ALA A N 1
ATOM 685 C CA . ALA A 1 92 ? -4.659 -8.732 -15.317 1.00 82.50 92 ALA A CA 1
ATOM 686 C C . ALA A 1 92 ? -4.052 -7.317 -15.311 1.00 82.50 92 ALA A C 1
ATOM 688 O O . ALA A 1 92 ? -3.373 -6.921 -16.255 1.00 82.50 92 ALA A O 1
ATOM 689 N N . GLN A 1 93 ? -4.227 -6.568 -14.218 1.00 86.06 93 GLN A N 1
ATOM 690 C CA . GLN A 1 93 ? -3.626 -5.241 -14.064 1.00 86.06 93 GLN A CA 1
ATOM 691 C C . GLN A 1 93 ? -2.099 -5.286 -14.021 1.00 86.06 93 GLN A C 1
ATOM 693 O O . GLN A 1 93 ? -1.461 -4.391 -14.564 1.00 86.06 93 GLN A O 1
ATOM 698 N N . LYS A 1 94 ? -1.511 -6.318 -13.415 1.00 86.69 94 LYS A N 1
ATOM 699 C CA . LYS A 1 94 ? -0.054 -6.514 -13.384 1.00 86.69 94 LYS A CA 1
ATOM 700 C C . LYS A 1 94 ? 0.513 -6.946 -14.739 1.00 86.69 94 LYS A C 1
ATOM 702 O O . LYS A 1 94 ? 1.645 -6.597 -15.078 1.00 86.69 94 LYS A O 1
ATOM 707 N N . ALA A 1 95 ? -0.280 -7.678 -15.521 1.00 84.38 95 ALA A N 1
ATOM 708 C CA . ALA A 1 95 ? 0.079 -8.128 -16.861 1.00 84.38 95 ALA A CA 1
ATOM 709 C C . ALA A 1 95 ? -0.005 -7.010 -17.917 1.00 84.38 95 ALA A C 1
ATOM 711 O O . ALA A 1 95 ? 0.839 -6.967 -18.817 1.00 84.38 95 ALA A O 1
ATOM 712 N N . ASP A 1 96 ? -1.004 -6.128 -17.809 1.00 84.06 96 ASP A N 1
ATOM 713 C CA . ASP A 1 96 ? -1.268 -5.044 -18.769 1.00 84.06 96 ASP A CA 1
ATOM 714 C C . ASP A 1 96 ? -0.742 -3.673 -18.310 1.00 84.06 96 ASP A C 1
ATOM 716 O O . ASP A 1 96 ? -0.619 -2.740 -19.108 1.00 84.06 96 ASP A O 1
ATOM 720 N N . GLY A 1 97 ? -0.454 -3.528 -17.020 1.00 85.69 97 GLY A N 1
ATOM 721 C CA . GLY A 1 97 ? 0.088 -2.328 -16.398 1.00 85.69 97 GLY A CA 1
ATOM 722 C C . GLY A 1 97 ? 1.606 -2.356 -16.269 1.00 85.69 97 GLY A C 1
ATOM 723 O O . GLY A 1 97 ? 2.268 -3.372 -16.480 1.00 85.69 97 GLY A O 1
ATOM 724 N N . GLY A 1 98 ? 2.160 -1.205 -15.902 1.00 88.44 98 GLY A N 1
ATOM 725 C CA . GLY A 1 98 ? 3.563 -1.073 -15.546 1.00 88.44 98 GLY A CA 1
ATOM 726 C C . GLY A 1 98 ? 3.737 -0.486 -14.155 1.00 88.44 98 GLY A C 1
ATOM 727 O O . GLY A 1 98 ? 2.890 0.260 -13.658 1.00 88.44 98 GLY A O 1
ATOM 728 N N . VAL A 1 99 ? 4.873 -0.795 -13.544 1.00 90.19 99 VAL A N 1
ATOM 729 C CA . VAL A 1 99 ? 5.333 -0.184 -12.299 1.00 90.19 99 VAL A CA 1
ATOM 730 C C . VAL A 1 99 ? 6.652 0.534 -12.550 1.00 90.19 99 VAL A C 1
ATOM 732 O O . VAL A 1 99 ? 7.534 0.037 -13.253 1.00 90.19 99 VAL A O 1
ATOM 735 N N . CYS A 1 100 ? 6.764 1.742 -12.010 1.00 90.12 100 CYS A N 1
ATOM 736 C CA . CYS A 1 100 ? 7.980 2.533 -12.017 1.00 90.12 100 CYS A CA 1
ATOM 737 C C . CYS A 1 100 ? 8.395 2.833 -10.577 1.00 90.12 100 CYS A C 1
ATOM 739 O O . CYS A 1 100 ? 7.622 3.423 -9.822 1.00 90.12 100 CYS A O 1
ATOM 741 N N . ALA A 1 101 ? 9.613 2.444 -10.214 1.00 90.56 101 ALA A N 1
ATOM 742 C CA . ALA A 1 101 ? 10.225 2.770 -8.938 1.00 90.56 101 ALA A CA 1
ATOM 743 C C . ALA A 1 101 ? 11.454 3.658 -9.165 1.00 90.56 101 ALA A C 1
ATOM 745 O O . ALA A 1 101 ? 12.319 3.338 -9.978 1.00 90.56 101 ALA A O 1
ATOM 746 N N . TYR A 1 102 ? 11.552 4.780 -8.463 1.00 90.75 102 TYR A N 1
ATOM 747 C CA . TYR A 1 102 ? 12.676 5.700 -8.610 1.00 90.75 102 TYR A CA 1
ATOM 748 C C . TYR A 1 102 ? 13.060 6.353 -7.291 1.00 90.75 102 TYR A C 1
ATOM 750 O O . TYR A 1 102 ? 12.268 6.397 -6.353 1.00 90.75 102 TYR A O 1
ATOM 758 N N . VAL A 1 103 ? 14.288 6.859 -7.214 1.00 89.81 103 VAL A N 1
ATOM 759 C CA . VAL A 1 103 ? 14.739 7.627 -6.051 1.00 89.81 103 VAL A CA 1
ATOM 760 C C . VAL A 1 103 ? 14.204 9.054 -6.172 1.00 89.81 103 VAL A C 1
ATOM 762 O O . VAL A 1 103 ? 14.463 9.750 -7.155 1.00 89.81 103 VAL A O 1
ATOM 765 N N . GLY A 1 104 ? 13.398 9.460 -5.194 1.00 86.50 104 GLY A N 1
ATOM 766 C CA . GLY A 1 104 ? 12.870 10.808 -5.057 1.00 86.50 104 GLY A CA 1
ATOM 767 C C . GLY A 1 104 ? 13.952 11.809 -4.662 1.00 86.50 104 GLY A C 1
ATOM 768 O O . GLY A 1 104 ? 15.074 11.445 -4.314 1.00 86.50 104 GLY A O 1
ATOM 769 N N . TYR A 1 105 ? 13.596 13.091 -4.699 1.00 83.44 105 TYR A N 1
ATOM 770 C CA . TYR A 1 105 ? 14.513 14.182 -4.368 1.00 83.44 105 TYR A CA 1
ATOM 771 C C . TYR A 1 105 ? 15.105 14.054 -2.954 1.00 83.44 105 TYR A C 1
ATOM 773 O O . TYR A 1 105 ? 16.294 14.295 -2.761 1.00 83.44 105 TYR A O 1
ATOM 781 N N . ASP A 1 106 ? 14.302 13.589 -1.997 1.00 87.06 106 ASP A N 1
ATOM 782 C CA . ASP A 1 106 ? 14.706 13.389 -0.601 1.00 87.06 106 ASP A CA 1
ATOM 783 C C . ASP A 1 106 ? 15.481 12.075 -0.365 1.00 87.06 106 ASP A C 1
ATOM 785 O O . ASP A 1 106 ? 15.878 11.766 0.756 1.00 87.06 106 ASP A O 1
ATOM 789 N N . GLY A 1 107 ? 15.737 11.290 -1.420 1.00 84.00 107 GLY A N 1
ATOM 790 C CA . GLY A 1 107 ? 16.427 9.998 -1.344 1.00 84.00 107 GLY A CA 1
ATOM 791 C C . GLY A 1 107 ? 15.511 8.799 -1.074 1.00 84.00 107 GLY A C 1
ATOM 792 O O . GLY A 1 107 ? 15.982 7.657 -1.086 1.00 84.00 107 GLY A O 1
ATOM 793 N N . ASP A 1 108 ? 14.215 9.038 -0.879 1.00 87.94 108 ASP A N 1
ATOM 794 C CA . ASP A 1 108 ? 13.214 7.995 -0.659 1.00 87.94 108 ASP A CA 1
ATOM 795 C C . ASP A 1 108 ? 12.837 7.253 -1.943 1.00 87.94 108 ASP A C 1
ATOM 797 O O . ASP A 1 108 ? 12.875 7.798 -3.047 1.00 87.94 108 ASP A O 1
ATOM 801 N N . LEU A 1 109 ? 12.442 5.986 -1.805 1.00 88.00 109 LEU A N 1
ATOM 802 C CA . LEU A 1 109 ? 11.928 5.208 -2.927 1.00 88.00 109 LEU A CA 1
ATOM 803 C C . LEU A 1 109 ? 10.486 5.627 -3.227 1.00 88.00 109 LEU A C 1
ATOM 805 O O . LEU A 1 109 ? 9.590 5.423 -2.411 1.00 88.00 109 LEU A O 1
ATOM 809 N N . VAL A 1 110 ? 10.253 6.143 -4.427 1.00 88.56 110 VAL A N 1
ATOM 810 C CA . VAL A 1 110 ? 8.920 6.473 -4.925 1.00 88.56 110 VAL A CA 1
ATOM 811 C C . VAL A 1 110 ? 8.472 5.396 -5.899 1.00 88.56 110 VAL A C 1
ATOM 813 O O . VAL A 1 110 ? 9.166 5.104 -6.870 1.00 88.56 110 VAL A O 1
ATOM 816 N N . VAL A 1 111 ? 7.294 4.822 -5.656 1.00 89.50 111 VAL A N 1
ATOM 817 C CA . VAL A 1 111 ? 6.686 3.790 -6.506 1.00 89.50 111 VAL A CA 1
ATOM 818 C C . VAL A 1 111 ? 5.421 4.346 -7.149 1.00 89.50 111 VAL A C 1
ATOM 820 O O . VAL A 1 111 ? 4.569 4.927 -6.475 1.00 89.50 111 VAL A O 1
ATOM 823 N N . ARG A 1 112 ? 5.275 4.163 -8.463 1.00 88.19 112 ARG A N 1
ATOM 824 C CA . ARG A 1 112 ? 4.060 4.505 -9.206 1.00 88.19 112 ARG A CA 1
ATOM 825 C C . ARG A 1 112 ? 3.639 3.403 -10.161 1.00 88.19 112 ARG A C 1
ATOM 827 O O . ARG A 1 112 ? 4.450 2.873 -10.913 1.00 88.19 112 ARG A O 1
ATOM 834 N N . HIS A 1 113 ? 2.336 3.153 -10.185 1.00 88.69 113 HIS A N 1
ATOM 835 C CA . HIS A 1 113 ? 1.692 2.222 -11.100 1.00 88.69 113 HIS A CA 1
ATOM 836 C C . HIS A 1 113 ? 1.025 2.996 -12.229 1.00 88.69 113 HIS A C 1
ATOM 838 O O . HIS A 1 113 ? 0.327 3.989 -11.998 1.00 88.69 113 HIS A O 1
ATOM 844 N N . TRP A 1 114 ? 1.240 2.549 -13.456 1.00 86.25 114 TRP A N 1
ATOM 845 C CA . TRP A 1 114 ? 0.747 3.222 -14.640 1.00 86.25 114 TRP A CA 1
ATOM 846 C C . TRP A 1 114 ? 0.059 2.251 -15.590 1.00 86.25 114 TRP A C 1
ATOM 848 O O . TRP A 1 114 ? 0.414 1.079 -15.710 1.00 86.25 114 TRP A O 1
ATOM 858 N N . THR A 1 115 ? -0.963 2.752 -16.274 1.00 78.31 115 THR A N 1
ATOM 859 C CA . THR A 1 115 ? -1.597 2.043 -17.376 1.00 78.31 115 THR A CA 1
ATOM 860 C C . THR A 1 115 ? -0.665 2.132 -18.567 1.00 78.31 115 THR A C 1
ATOM 862 O O . THR A 1 115 ? -0.374 3.241 -19.034 1.00 78.31 115 THR A O 1
ATOM 865 N N . VAL A 1 116 ? -0.250 0.999 -19.120 1.00 70.69 116 VAL A N 1
ATOM 866 C CA . VAL A 1 116 ? 0.320 1.016 -20.460 1.00 70.69 116 VAL A CA 1
ATOM 867 C C . VAL A 1 116 ? -0.828 1.415 -21.371 1.00 70.69 116 VAL A C 1
ATOM 869 O O . VAL A 1 116 ? -1.853 0.738 -21.414 1.00 70.69 116 VAL A O 1
ATOM 872 N N . GLN A 1 117 ? -0.720 2.557 -22.049 1.00 56.00 117 GLN A N 1
ATOM 873 C CA . GLN A 1 117 ? -1.640 2.884 -23.131 1.00 56.00 117 GLN A CA 1
ATOM 874 C C . GLN A 1 117 ? -1.424 1.823 -24.215 1.00 56.00 117 GLN A C 1
ATOM 876 O O . GLN A 1 117 ? -0.634 2.011 -25.138 1.00 56.00 117 GLN A O 1
ATOM 881 N N . VAL A 1 118 ? -2.087 0.670 -24.097 1.00 48.78 118 VAL A N 1
ATOM 882 C CA . VAL A 1 118 ? -2.168 -0.286 -25.189 1.00 48.78 118 VAL A CA 1
ATOM 883 C C . VAL A 1 118 ? -3.073 0.385 -26.206 1.00 48.78 118 VAL A C 1
ATOM 885 O O . VAL A 1 118 ? -4.298 0.279 -26.166 1.00 48.78 118 VAL A O 1
ATOM 888 N N . ALA A 1 119 ? -2.460 1.146 -27.107 1.00 42.94 119 ALA A N 1
ATOM 889 C CA . ALA A 1 119 ? -3.103 1.615 -28.312 1.00 42.94 119 ALA A CA 1
ATOM 890 C C . ALA A 1 119 ? -3.536 0.386 -29.125 1.00 42.94 119 ALA A C 1
ATOM 892 O O . ALA A 1 119 ? -2.830 -0.082 -30.010 1.00 42.94 119 ALA A O 1
ATOM 893 N N . ARG A 1 120 ? -4.712 -0.160 -28.820 1.00 39.41 120 ARG A N 1
ATOM 894 C CA . ARG A 1 120 ? -5.463 -1.048 -29.701 1.00 39.41 120 ARG A CA 1
ATOM 895 C C . ARG A 1 120 ? -6.947 -0.776 -29.528 1.00 39.41 120 ARG A C 1
ATOM 897 O O . ARG A 1 120 ? -7.728 -1.610 -29.086 1.00 39.41 120 ARG A O 1
ATOM 904 N N . SER A 1 121 ? -7.356 0.388 -30.025 1.00 37.31 121 SER A N 1
ATOM 905 C CA . SER A 1 121 ? -8.645 0.446 -30.711 1.00 37.31 121 SER A CA 1
ATOM 906 C C . SER A 1 121 ? -8.558 -0.500 -31.909 1.00 37.31 121 SER A C 1
ATOM 908 O O . SER A 1 121 ? -8.140 -0.113 -33.000 1.00 37.31 121 SER A O 1
ATOM 910 N N . VAL A 1 122 ? -8.899 -1.773 -31.702 1.00 42.28 122 VAL A N 1
ATOM 911 C CA . VAL A 1 122 ? -9.233 -2.673 -32.802 1.00 42.28 122 VAL A CA 1
ATOM 912 C C . VAL A 1 122 ? -10.460 -2.045 -33.449 1.00 42.28 122 VAL A C 1
ATOM 914 O O . VAL A 1 122 ? -11.562 -2.109 -32.904 1.00 42.28 122 VAL A O 1
ATOM 917 N N . LYS A 1 123 ? -10.257 -1.358 -34.581 1.00 41.88 123 LYS A N 1
ATOM 918 C CA . LYS A 1 123 ? -11.342 -0.966 -35.482 1.00 41.88 123 LYS A CA 1
ATOM 919 C C . LYS A 1 123 ? -12.216 -2.202 -35.657 1.00 41.88 123 LYS A C 1
ATOM 921 O O . LYS A 1 123 ? -11.766 -3.180 -36.251 1.00 41.88 123 LYS A O 1
ATOM 926 N N . ARG A 1 124 ? -13.433 -2.167 -35.103 1.00 41.34 124 ARG A N 1
ATOM 927 C CA . ARG A 1 124 ? -14.454 -3.188 -35.337 1.00 41.34 124 ARG A CA 1
ATOM 928 C C . ARG A 1 124 ? -14.490 -3.459 -36.836 1.00 41.34 124 ARG A C 1
ATOM 930 O O . ARG A 1 124 ? -14.713 -2.539 -37.625 1.00 41.34 124 ARG A O 1
ATOM 937 N N . ALA A 1 125 ? -14.208 -4.704 -37.202 1.00 43.84 125 ALA A N 1
ATOM 938 C CA . ALA A 1 125 ? -14.332 -5.190 -38.559 1.00 43.84 125 ALA A CA 1
ATOM 939 C C . ALA A 1 125 ? -15.736 -4.840 -39.063 1.00 43.84 125 ALA A C 1
ATOM 941 O O . ALA A 1 125 ? -16.745 -5.288 -38.519 1.00 43.84 125 ALA A O 1
ATOM 942 N N . ARG A 1 126 ? -15.795 -3.979 -40.076 1.00 44.44 126 ARG A N 1
ATOM 943 C CA . ARG A 1 126 ? -17.014 -3.694 -40.820 1.00 44.44 126 ARG A CA 1
ATOM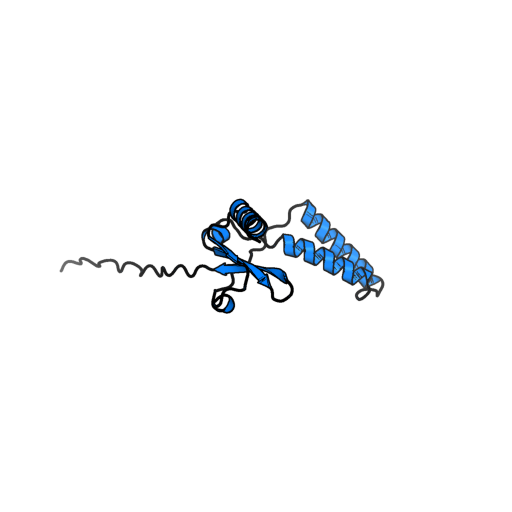 944 C C . ARG A 1 126 ? -17.320 -4.973 -41.606 1.00 44.44 126 ARG A C 1
ATOM 946 O O . ARG A 1 126 ? -16.591 -5.291 -42.541 1.00 44.44 126 ARG A O 1
ATOM 953 N N . MET A 1 127 ? -18.311 -5.747 -41.159 1.00 42.62 127 MET A N 1
ATOM 954 C CA . MET A 1 127 ? -18.785 -6.943 -41.866 1.00 42.62 127 MET A CA 1
ATOM 955 C C . MET A 1 127 ? -19.119 -6.597 -43.330 1.00 42.62 127 MET A C 1
ATOM 957 O O . MET A 1 127 ? -19.714 -5.540 -43.571 1.00 42.62 127 MET A O 1
ATOM 961 N N . PRO A 1 128 ? -18.778 -7.455 -44.308 1.00 48.94 128 PRO A N 1
ATOM 962 C CA . PRO A 1 128 ? -19.249 -7.292 -45.673 1.00 48.94 128 PRO A CA 1
ATOM 963 C C . PRO A 1 128 ? -20.727 -7.693 -45.727 1.00 48.94 128 PRO A C 1
ATOM 965 O O . PRO A 1 128 ? -21.073 -8.859 -45.553 1.00 48.94 128 PRO A O 1
ATOM 968 N N . ALA A 1 129 ? -21.612 -6.726 -45.960 1.00 47.84 129 ALA A N 1
ATOM 969 C CA . ALA A 1 129 ? -22.993 -7.011 -46.331 1.00 47.84 129 ALA A CA 1
ATOM 970 C C . ALA A 1 129 ? -23.021 -7.417 -47.811 1.00 47.84 129 ALA A C 1
ATOM 972 O O . ALA A 1 129 ? -23.263 -6.598 -48.696 1.00 47.84 129 ALA A O 1
ATOM 973 N N . SER A 1 130 ? -22.704 -8.681 -48.082 1.00 53.78 130 SER A N 1
ATOM 974 C CA . SER A 1 130 ? -23.015 -9.311 -49.358 1.00 53.78 130 SER A CA 1
ATOM 975 C C . SER A 1 130 ? -24.485 -9.733 -49.375 1.00 53.78 130 SER A C 1
ATOM 977 O O . SER A 1 130 ? -24.933 -10.460 -48.495 1.00 53.78 130 SER A O 1
ATOM 979 N N . MET A 1 131 ? -25.156 -9.356 -50.467 1.00 44.56 131 MET A N 1
ATOM 980 C CA . MET A 1 131 ? -26.215 -10.116 -51.141 1.00 44.56 131 MET A CA 1
ATOM 981 C C . MET A 1 131 ? -27.640 -10.054 -50.560 1.00 44.56 131 MET A C 1
ATOM 983 O O . MET A 1 131 ? -27.988 -10.747 -49.609 1.00 44.56 131 MET A O 1
ATOM 987 N N . GLN A 1 132 ? -28.515 -9.324 -51.257 1.00 39.00 132 GLN A N 1
ATOM 988 C CA . GLN A 1 132 ? -29.912 -9.732 -51.432 1.00 39.00 132 GLN A CA 1
ATOM 989 C C . GLN A 1 132 ? -30.197 -9.824 -52.942 1.00 39.00 132 GLN A C 1
ATOM 991 O O . GLN A 1 132 ? -29.759 -8.933 -53.675 1.00 39.00 132 GLN A O 1
ATOM 996 N N . PRO A 1 133 ? -30.839 -10.903 -53.428 1.00 53.53 133 PRO A N 1
ATOM 997 C CA . PRO A 1 133 ? -31.201 -11.046 -54.833 1.00 53.53 133 PRO A CA 1
ATOM 998 C C . PRO A 1 133 ? -32.447 -10.211 -55.160 1.00 53.53 133 PRO A C 1
ATOM 1000 O O . PRO A 1 133 ? -33.304 -10.004 -54.298 1.00 53.53 133 PRO A O 1
ATOM 1003 N N . VAL A 1 134 ? -32.515 -9.749 -56.409 1.00 59.78 134 VAL A N 1
ATOM 1004 C CA . VAL A 1 134 ? -33.726 -9.232 -57.071 1.00 59.78 134 VAL A CA 1
ATOM 1005 C C . VAL A 1 134 ? -34.526 -10.368 -57.685 1.00 59.78 134 VAL A C 1
ATOM 1007 O O . VAL A 1 134 ? -33.886 -11.344 -58.140 1.00 59.78 134 VAL A O 1
#

=== Feature glossary ===
Reading guide. The protein is described through the following features:

Foldseek 3Di. A 3Di character summarizes, for each residue, the relative orientation of the Cα frame of its nearest spatial neighbor. Because it encodes fold topology rather than chemistry, 3Di alignments detect remote structural similarity that sequence alignment misses.

Contact-map, Ramachandran, and PAE plots. Plot images: a contact map (which residues are close in 3D, as an N×N binary image), a Ramachandran scatter (backbone torsion angles, revealing secondary-structure composition at a glance), and — for AlphaFold structures — a PAE heatmap (pairwise prediction confidence).

Radius of gyration, Cα contacts, bounding box. Radius of gyration (Rg) is the root-mean-square distance of Cα atoms from their centroid — a single number for overall size and compactness. A globular domain of N residues has Rg ≈ 2.2·N^0.38 Å; an ext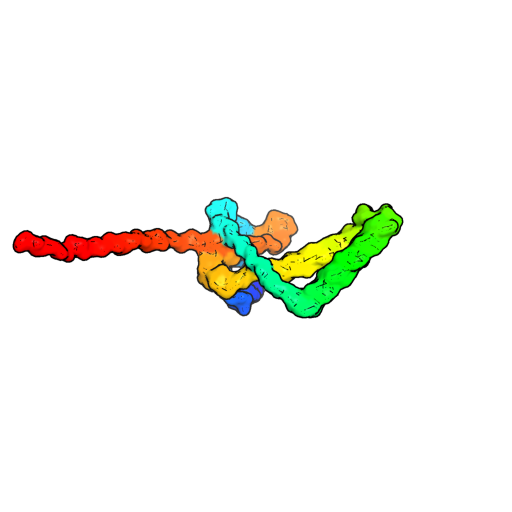ended or disordered chain has a much larger Rg. The Cα contact count is the number of residue pairs whose Cα atoms are within 8 Å and are more than four positions apart in sequence — a standard proxy for tertiary packing density. The bounding box is the smallest axis-aligned box enclosing all Cα atoms.

Secondary structure (8-state, DSSP). Eight-state secondary structure (DSSP): H is the canonical α-helix, G the tighter 3₁₀-helix, I the wider π-helix; E/B are β-structure, T and S are turns and bends, and '-' is everything else. DSSP derives these from the pattern of main-chain N–H···O=C hydrogen bonds, not from the sequence.

B-factor. B-factor (Debye–Waller factor) reflects atomic displacement in the crystal lattice. It is an experimental observable (units Å²), not a prediction; low values mean the atom is pinned down, high values mean it moves or is heterogeneous across the crystal.

pLDDT. pLDDT is the predicted lDDT-Cα score: AlphaFold's confidence that the local environment of each residue (all inter-atomic distances within 15 Å) is correctly placed. It is a per-residue number between 0 and 100, with higher meaning more reliable.

Nearest PDB structures. Nearest PDB neighbors are the top structural matches found by Foldseek when searching this structure against the entire Protein Data Bank. Each hit reports a TM-score (0 to 1; >0.5 almost always implies the same fold) and an E-value. These are *structural* homologs — they may share no detectable sequence similarity.

Solvent-accessible surface area. Accessible surface area quantifies burial. A residue with SASA near zero is packed into the hydrophobic core; one with SASA >100 Å² sits on the surface. Computed here via the Shrake–Rupley numerical algorithm with a 1.4 Å probe.

Rendered structure images. Structure images are PyMOL renders from six orthogonal camera directions. Cartoon representation draws helices as coils and strands as arrows; sticks shows the backbone as bonds; surface shows the solvent-excluded envelope. Rainbow coloring maps sequence position to hue (blue→red, N→C); chain coloring assigns a distinct color per polypeptide.

Backbone torsions (φ/ψ). φ (phi) and ψ (psi) are the two rotatable backbone dihedrals per residue: φ is the C(i-1)–N–Cα–C torsion, ψ is the N–Cα–C–N(i+1) torsion, both in degrees on (−180°, 180°]. α-helical residues cluster near (−60°, −45°); β-strand residues near (−120°, +130°). A Ramachandran plot is simply a scatter of (φ, ψ) for every residue.

Predicted aligned error. Predicted Aligned Error (PAE) is an AlphaFold confidence matrix: entry (i, j) is the expected error in the position of residue j, in ångströms, when the prediction is superimposed on the true structure at residue i. Low PAE within a block of residues means that block is internally rigid and well-predicted; high PAE between two blocks means their relative placement is uncertain even if each block individually is confident.

mmCIF coordinates. Structure coordinates are given as an mmCIF _atom_site loop: one row per atom with element, residue name, chain id, sequence number, and x/y/z position in Å. Only the four main-chain atoms per residue are included here; side chains are omitted to keep the record compact.

InterPro / GO / CATH / organism. Database cross-references. InterPro integrates a dozen domain/family signature databases into unified entries with residue-range hits. GO terms attach function/process/location labels with evidence codes. CATH codes position the fold in a four-level structural taxonomy. Organism is the NCBI-taxonomy species name.

Secondary structure (3-state, P-SEA). SS3 is a coarse helix/strand/coil call (letters a/b/c) made by the P-SEA algorithm from inter-Cα distances and dihedrals. It is less detailed than DSSP but needs only Cα positions.

Sequence. Sequence gives the chain of amino acids in standard one-letter code (A=alanine, C=cysteine, …, Y=tyrosine), read N→C. It is the only feature that is directly encoded by the gene; all structural features are derived from the folded form of this sequence.